Protein AF-A0A961B4M5-F1 (afdb_monomer)

Secondary structure (DSSP, 8-state):
--------------------------------EEEEEEEE-S-HHHHHH-HHHHHHSEEEEEEETT--S--B------SGGG-------TTTTTSSSB-

Sequence (99 aa):
MLRKTFLILALLSPAIPCRPAMADETRPSVSAYETATDIPYRTEAERRADPYIDERCRLDVYHPIKKTGFVTVVWFHGGGLTGGNRFVPRELMEKGLAV

Mean predicted aligned error: 13.19 Å

Radius of gyration: 29.22 Å; Cα contacts (8 Å, |Δi|>4): 95; chains: 1; bounding box: 52×27×99 Å

Foldseek 3Di:
DDDDDDDDDDDPDPPPPDDPPPDPPPPPPQFDKDKDWFAAPDDPVVCVVDVCSSVPRGDIKIAGPPDPDAAEDDDDFDDPPHDDDDDDDPVPPRPRHMD

Structure (mmCIF, N/CA/C/O backbone):
data_AF-A0A961B4M5-F1
#
_entry.id   AF-A0A961B4M5-F1
#
loop_
_atom_site.group_PDB
_atom_site.id
_atom_site.type_symbol
_atom_site.label_atom_id
_atom_site.label_alt_id
_atom_site.label_comp_id
_atom_site.label_asym_id
_atom_site.label_entity_id
_atom_site.label_seq_id
_atom_site.pdbx_PDB_ins_code
_atom_site.Cartn_x
_atom_site.Cartn_y
_atom_site.Cartn_z
_atom_site.occupancy
_atom_site.B_iso_or_equiv
_atom_site.auth_seq_id
_atom_site.auth_comp_id
_atom_site.auth_asym_id
_atom_site.auth_atom_id
_atom_site.pdbx_PDB_model_num
ATOM 1 N N . MET A 1 1 ? 36.385 1.715 80.272 1.00 41.81 1 MET A N 1
ATOM 2 C CA . MET A 1 1 ? 35.282 0.762 80.016 1.00 41.81 1 MET A CA 1
ATOM 3 C C . MET A 1 1 ? 34.273 1.422 79.088 1.00 41.81 1 MET A C 1
ATOM 5 O O . MET A 1 1 ? 33.905 2.566 79.305 1.00 41.81 1 MET A O 1
ATOM 9 N N . LEU A 1 2 ? 33.952 0.731 77.999 1.00 48.94 2 LEU A N 1
ATOM 10 C CA . LEU A 1 2 ? 33.342 1.225 76.765 1.00 48.94 2 LEU A CA 1
ATOM 11 C C . LEU A 1 2 ? 31.815 1.376 76.899 1.00 48.94 2 LEU A C 1
ATOM 13 O O . LEU A 1 2 ? 31.145 0.410 77.255 1.00 48.94 2 LEU A O 1
ATOM 17 N N . ARG A 1 3 ? 31.247 2.538 76.559 1.00 49.59 3 ARG A N 1
ATOM 18 C CA . ARG A 1 3 ? 29.802 2.679 76.308 1.00 49.59 3 ARG A CA 1
ATOM 19 C C . ARG A 1 3 ? 29.599 3.232 74.901 1.00 49.59 3 ARG A C 1
ATOM 21 O O . ARG A 1 3 ? 29.789 4.414 74.650 1.00 49.59 3 ARG A O 1
ATOM 28 N N . LYS A 1 4 ? 29.298 2.315 73.979 1.00 50.72 4 LYS A N 1
ATOM 29 C CA . LYS A 1 4 ? 28.916 2.588 72.591 1.00 50.72 4 LYS A CA 1
ATOM 30 C C . LYS A 1 4 ? 27.521 3.216 72.585 1.00 50.72 4 LYS A C 1
ATOM 32 O O . LYS A 1 4 ? 26.556 2.538 72.927 1.00 50.72 4 LYS A O 1
ATOM 37 N N . THR A 1 5 ? 27.416 4.476 72.187 1.00 54.78 5 THR A N 1
ATOM 38 C CA . THR A 1 5 ? 26.131 5.141 71.943 1.00 54.78 5 THR A CA 1
ATOM 39 C C . THR A 1 5 ? 25.797 4.982 70.462 1.00 54.78 5 THR A C 1
ATOM 41 O O . THR A 1 5 ? 26.468 5.554 69.607 1.00 54.78 5 THR A O 1
ATOM 44 N N . PHE A 1 6 ? 24.805 4.149 70.147 1.00 49.25 6 PHE A N 1
ATOM 45 C CA . PHE A 1 6 ? 24.268 4.004 68.795 1.00 49.25 6 PHE A CA 1
ATOM 46 C C . PHE A 1 6 ? 23.336 5.188 68.499 1.00 49.25 6 PHE A C 1
ATOM 48 O O . PHE A 1 6 ? 22.283 5.311 69.119 1.00 49.25 6 PHE A O 1
ATOM 55 N N . LEU A 1 7 ? 23.716 6.050 67.552 1.00 52.16 7 LEU A N 1
ATOM 56 C CA . LEU A 1 7 ? 22.792 6.986 66.909 1.00 52.16 7 LEU A CA 1
ATOM 57 C C . LEU A 1 7 ? 22.056 6.225 65.798 1.00 52.16 7 LEU A C 1
ATOM 59 O O . LEU A 1 7 ? 22.656 5.881 64.781 1.00 52.16 7 LEU A O 1
ATOM 63 N N . ILE A 1 8 ? 20.767 5.953 65.991 1.00 53.31 8 ILE A N 1
ATOM 64 C CA . ILE A 1 8 ? 19.883 5.469 64.926 1.00 53.31 8 ILE A CA 1
ATOM 65 C C . ILE A 1 8 ? 19.241 6.703 64.291 1.00 53.31 8 ILE A C 1
ATOM 67 O O . ILE A 1 8 ? 18.341 7.309 64.867 1.00 53.31 8 ILE A O 1
ATOM 71 N N . LEU A 1 9 ? 19.733 7.097 63.116 1.00 51.84 9 LEU A N 1
ATOM 72 C CA . LEU A 1 9 ? 19.112 8.123 62.282 1.00 51.84 9 LEU A CA 1
ATOM 73 C C . LEU A 1 9 ? 18.069 7.437 61.386 1.00 51.84 9 LEU A C 1
ATOM 75 O O . LEU A 1 9 ? 18.411 6.811 60.385 1.00 51.84 9 LEU A O 1
ATOM 79 N N . ALA A 1 10 ? 16.797 7.506 61.777 1.00 54.69 10 ALA A N 1
ATOM 80 C CA . ALA A 1 10 ? 15.690 6.996 60.975 1.00 54.69 10 ALA A CA 1
ATOM 81 C C . ALA A 1 10 ? 15.396 7.966 59.816 1.00 54.69 10 ALA A C 1
ATOM 83 O O . ALA A 1 10 ? 14.850 9.049 60.020 1.00 54.69 10 ALA A O 1
ATOM 84 N N . LEU A 1 11 ? 15.770 7.579 58.594 1.00 53.53 11 LEU A N 1
ATOM 85 C CA . LEU A 1 11 ? 15.366 8.254 57.359 1.00 53.53 11 LEU A CA 1
ATOM 86 C C . LEU A 1 11 ? 13.884 7.957 57.090 1.00 53.53 11 LEU A C 1
ATOM 88 O O . LEU A 1 11 ? 13.531 6.879 56.615 1.00 53.53 11 LEU A O 1
ATOM 92 N N . LEU A 1 12 ? 13.013 8.918 57.400 1.00 56.25 12 LEU A N 1
ATOM 93 C CA . LEU A 1 12 ? 11.599 8.885 57.027 1.00 56.25 12 LEU A CA 1
ATOM 94 C C . LEU A 1 12 ? 11.477 9.221 55.528 1.00 56.25 12 LEU A C 1
ATOM 96 O O . LEU A 1 12 ? 11.399 10.384 55.141 1.00 56.25 12 LEU A O 1
ATOM 100 N N . SER A 1 13 ? 11.520 8.202 54.669 1.00 60.72 13 SER A N 1
ATOM 101 C CA . SER A 1 13 ? 11.229 8.353 53.239 1.00 60.72 13 SER A CA 1
ATOM 102 C C . SER A 1 13 ? 9.708 8.310 53.034 1.00 60.72 13 SER A C 1
ATOM 104 O O . SER A 1 13 ? 9.091 7.314 53.424 1.00 60.72 13 SER A O 1
ATOM 106 N N . PRO A 1 14 ? 9.060 9.350 52.473 1.00 57.91 14 PRO A N 1
ATOM 107 C CA . PRO A 1 14 ? 7.644 9.272 52.152 1.00 57.91 14 PRO A CA 1
ATOM 108 C C . PRO A 1 14 ? 7.463 8.274 51.008 1.00 57.91 14 PRO A C 1
ATOM 110 O O . PRO A 1 14 ? 7.940 8.484 49.893 1.00 57.91 14 PRO A O 1
ATOM 113 N N . ALA A 1 15 ? 6.780 7.170 51.303 1.00 61.72 15 ALA A N 1
ATOM 114 C CA . ALA A 1 15 ? 6.346 6.208 50.307 1.00 61.72 15 ALA A CA 1
ATOM 115 C C . ALA A 1 15 ? 5.478 6.936 49.271 1.00 61.72 15 ALA A C 1
ATOM 117 O O . ALA A 1 15 ? 4.361 7.351 49.572 1.00 61.72 15 ALA A O 1
ATOM 118 N N . ILE A 1 16 ? 6.008 7.114 48.061 1.00 69.19 16 ILE A N 1
ATOM 119 C CA . ILE A 1 16 ? 5.240 7.567 46.903 1.00 69.19 16 ILE A CA 1
ATOM 120 C C . ILE A 1 16 ? 4.226 6.452 46.618 1.00 69.19 16 ILE A C 1
ATOM 122 O O . ILE A 1 16 ? 4.647 5.351 46.252 1.00 69.19 16 ILE A O 1
ATOM 126 N N . PRO A 1 17 ? 2.912 6.670 46.809 1.00 62.84 17 PRO A N 1
ATOM 127 C CA . PRO A 1 17 ? 1.939 5.644 46.488 1.00 62.84 17 PRO A CA 1
ATOM 128 C C . PRO A 1 17 ? 1.999 5.394 44.982 1.00 62.84 17 PRO A C 1
ATOM 130 O O . PRO A 1 17 ? 1.814 6.304 44.170 1.00 62.84 17 PRO A O 1
ATOM 133 N N . CYS A 1 18 ? 2.290 4.147 44.619 1.00 58.84 18 CYS A N 1
ATOM 134 C CA . CYS A 1 18 ? 2.174 3.658 43.257 1.00 58.84 18 CYS A CA 1
ATOM 135 C C . CYS A 1 18 ? 0.720 3.884 42.815 1.00 58.84 18 CYS A C 1
ATOM 137 O O . CYS A 1 18 ? -0.186 3.193 43.282 1.00 58.84 18 CYS A O 1
ATOM 139 N N . ARG A 1 19 ? 0.467 4.904 41.980 1.00 65.00 19 ARG A N 1
ATOM 140 C CA . ARG A 1 19 ? -0.839 5.050 41.330 1.00 65.00 19 ARG A CA 1
ATOM 141 C C . ARG A 1 19 ? -1.016 3.818 40.445 1.00 65.00 19 ARG A C 1
ATOM 143 O O . ARG A 1 19 ? -0.155 3.594 39.593 1.00 65.00 19 ARG A O 1
ATOM 150 N N . PRO A 1 20 ? -2.094 3.034 40.607 1.00 59.22 20 PRO A N 1
ATOM 151 C CA . PRO A 1 20 ? -2.405 2.015 39.625 1.00 59.22 20 PRO A CA 1
ATOM 152 C C . PRO A 1 20 ? -2.589 2.725 38.283 1.00 59.22 20 PRO A C 1
ATOM 154 O O . PRO A 1 20 ? -3.346 3.694 38.176 1.00 59.22 20 PRO A O 1
ATOM 157 N N . ALA A 1 21 ? -1.844 2.282 37.273 1.00 61.31 21 ALA A N 1
ATOM 158 C CA . ALA A 1 21 ? -2.117 2.655 35.900 1.00 61.31 21 ALA A CA 1
ATOM 159 C C . ALA A 1 21 ? -3.507 2.103 35.570 1.00 61.31 21 ALA A C 1
ATOM 161 O O . ALA A 1 21 ? -3.682 0.892 35.445 1.00 61.31 21 ALA A O 1
ATOM 162 N N . MET A 1 22 ? -4.513 2.977 35.499 1.00 58.53 22 MET A N 1
ATOM 163 C CA . MET A 1 22 ? -5.771 2.613 34.860 1.00 58.53 22 MET A CA 1
ATOM 164 C C . MET A 1 22 ? -5.441 2.351 33.394 1.00 58.53 22 MET A C 1
ATOM 166 O O . MET A 1 22 ? -5.121 3.277 32.652 1.00 58.53 22 MET A O 1
ATOM 170 N N . ALA A 1 23 ? -5.455 1.075 33.012 1.00 54.44 23 ALA A N 1
ATOM 171 C CA . ALA A 1 23 ? -5.541 0.692 31.619 1.00 54.44 23 ALA A CA 1
ATOM 172 C C . ALA A 1 23 ? -6.835 1.307 31.080 1.00 54.44 23 ALA A C 1
ATOM 174 O O . ALA A 1 23 ? -7.921 1.021 31.585 1.00 54.44 23 ALA A O 1
ATOM 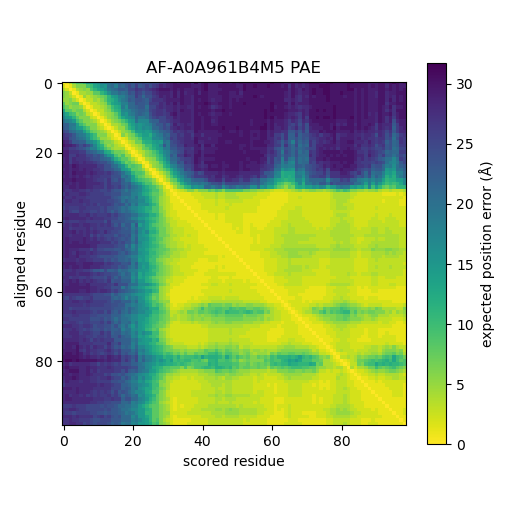175 N N . ASP A 1 24 ? -6.701 2.215 30.119 1.00 50.81 24 ASP A N 1
ATOM 176 C CA . ASP A 1 24 ? -7.830 2.746 29.375 1.00 50.81 24 ASP A CA 1
ATOM 177 C C . ASP A 1 24 ? -8.421 1.590 28.558 1.00 50.81 24 ASP A C 1
ATOM 179 O O . ASP A 1 24 ? -7.928 1.244 27.483 1.00 50.81 24 ASP A O 1
ATOM 183 N N . GLU A 1 25 ? -9.444 0.928 29.102 1.00 50.78 25 GLU A N 1
ATOM 184 C CA . GLU A 1 25 ? -10.320 0.051 28.331 1.00 50.78 25 GLU A CA 1
ATOM 185 C C . GLU A 1 25 ? -11.203 0.921 27.430 1.00 50.78 25 GLU A C 1
ATOM 187 O O . GLU A 1 25 ? -12.425 1.005 27.584 1.00 50.78 25 GLU A O 1
ATOM 192 N N . THR A 1 26 ? -10.591 1.579 26.444 1.00 54.78 26 THR A N 1
ATOM 193 C CA . THR A 1 26 ? -11.349 2.101 25.318 1.00 54.78 26 THR A CA 1
ATOM 194 C C . THR A 1 26 ? -11.896 0.885 24.575 1.00 54.78 26 THR A C 1
ATOM 196 O O . THR A 1 26 ? -11.204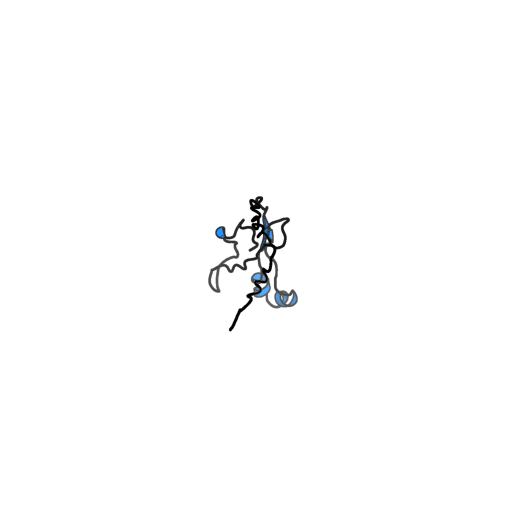 0.264 23.766 1.00 54.78 26 THR A O 1
ATOM 199 N N . ARG A 1 27 ? -13.149 0.504 24.864 1.00 55.94 27 ARG A N 1
ATOM 200 C CA . ARG A 1 27 ? -13.919 -0.392 23.990 1.00 55.94 27 ARG A CA 1
ATOM 201 C C . ARG A 1 27 ? -13.730 0.123 22.565 1.00 55.94 27 ARG A C 1
ATOM 203 O O . ARG A 1 27 ? -14.006 1.306 22.352 1.00 55.94 27 ARG A O 1
ATOM 210 N N . PRO A 1 28 ? -13.254 -0.694 21.609 1.00 57.12 28 PRO A N 1
ATOM 211 C CA . PRO A 1 28 ? -13.054 -0.207 20.261 1.00 57.12 28 PRO A CA 1
ATOM 212 C C . PRO A 1 28 ? -14.423 0.239 19.758 1.00 57.12 28 PRO A C 1
ATOM 214 O O . PRO A 1 28 ? -15.322 -0.577 19.552 1.00 57.12 28 PRO A O 1
ATOM 217 N N . SER A 1 29 ? -14.606 1.553 19.619 1.00 59.81 29 SER A N 1
ATOM 218 C CA . SER A 1 29 ? -15.661 2.066 18.766 1.00 59.81 29 SER A CA 1
ATOM 219 C C . SER A 1 29 ? -15.402 1.431 17.409 1.00 59.81 29 SER A C 1
ATOM 221 O O . SER A 1 29 ? -14.262 1.449 16.931 1.00 59.81 29 SER A O 1
ATOM 223 N N . VAL A 1 30 ? -16.416 0.763 16.853 1.00 62.47 30 VAL A N 1
ATOM 224 C CA . VAL A 1 30 ? -16.316 0.130 15.536 1.00 62.47 30 VAL A CA 1
ATOM 225 C C . VAL A 1 30 ? -15.802 1.204 14.589 1.00 62.47 30 VAL A C 1
ATOM 227 O O . VAL A 1 30 ? -16.497 2.175 14.288 1.00 62.47 30 VAL A O 1
ATOM 230 N N . SER A 1 31 ? -14.526 1.097 14.233 1.00 69.75 31 SER A N 1
ATOM 231 C CA . SER A 1 31 ? -13.886 2.066 13.363 1.00 69.75 31 SER A CA 1
ATOM 232 C C . SER A 1 31 ? -14.459 1.773 11.993 1.00 69.75 31 SER A C 1
ATOM 234 O O . SER A 1 31 ? -14.426 0.624 11.564 1.00 69.75 31 SER A O 1
ATOM 236 N N . ALA A 1 32 ? -15.011 2.771 11.314 1.00 92.00 32 ALA A N 1
ATOM 237 C CA . ALA A 1 32 ? -15.254 2.607 9.890 1.00 92.00 32 ALA A CA 1
ATOM 23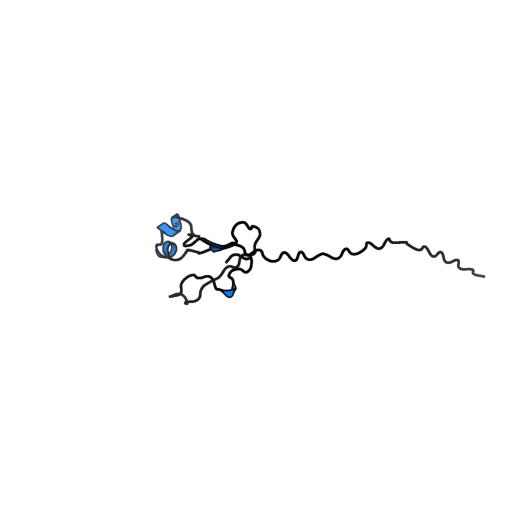8 C C . ALA A 1 32 ? -13.889 2.430 9.202 1.00 92.00 32 ALA A C 1
ATOM 240 O O . ALA A 1 32 ? -12.918 3.073 9.607 1.00 92.00 32 ALA A O 1
ATOM 241 N N . TYR A 1 33 ? -13.808 1.551 8.208 1.00 96.31 33 TYR A N 1
ATOM 242 C CA . TYR A 1 33 ? -12.600 1.320 7.416 1.00 96.31 33 TYR A CA 1
ATOM 243 C C . TYR A 1 33 ? -12.864 1.669 5.962 1.00 96.31 33 TYR A C 1
ATOM 245 O O . TYR A 1 33 ? -13.992 1.556 5.483 1.00 96.31 33 TYR A O 1
ATOM 253 N N . GLU A 1 34 ? -11.805 2.050 5.264 1.00 96.75 34 GLU A N 1
ATOM 254 C CA . GLU A 1 34 ? -11.812 2.205 3.817 1.00 96.75 34 GLU A CA 1
ATOM 255 C C . GLU A 1 34 ? -10.624 1.483 3.191 1.00 96.75 34 GLU A C 1
ATOM 257 O O . GLU 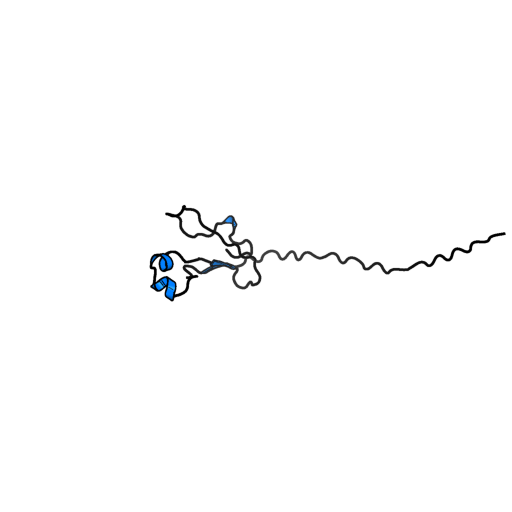A 1 34 ? -9.640 1.164 3.866 1.00 96.75 34 GLU A O 1
ATOM 262 N N . THR A 1 35 ? -10.740 1.205 1.892 1.00 97.50 35 THR A N 1
ATOM 263 C CA . THR A 1 35 ? -9.645 0.669 1.087 1.00 97.50 35 THR A CA 1
ATOM 264 C C . THR A 1 35 ? -9.342 1.625 -0.051 1.00 97.50 35 THR A C 1
ATOM 266 O O . THR A 1 35 ? -10.161 1.791 -0.956 1.00 97.50 35 THR A O 1
ATOM 269 N N . ALA A 1 36 ? -8.152 2.218 -0.035 1.00 97.38 36 ALA A N 1
ATOM 270 C CA . ALA A 1 36 ? -7.598 2.875 -1.210 1.00 97.38 36 ALA A CA 1
ATOM 271 C C . ALA A 1 36 ? -6.951 1.803 -2.093 1.00 97.38 36 ALA A C 1
ATOM 273 O O . ALA A 1 36 ? -6.127 1.033 -1.608 1.00 97.38 36 ALA A O 1
ATOM 274 N N . THR A 1 37 ? -7.341 1.720 -3.361 1.00 97.31 37 THR A N 1
ATOM 275 C CA . THR A 1 37 ? -6.903 0.648 -4.269 1.00 97.31 37 THR A CA 1
ATOM 276 C C . THR A 1 37 ? -6.022 1.182 -5.390 1.00 97.31 37 THR A C 1
ATOM 278 O O . THR A 1 37 ? -6.085 2.361 -5.733 1.00 97.31 37 THR A O 1
ATOM 281 N N . ASP A 1 38 ? -5.202 0.297 -5.948 1.00 96.50 38 ASP A N 1
ATOM 282 C CA . ASP A 1 38 ? -4.372 0.521 -7.133 1.00 96.50 38 ASP A CA 1
ATOM 283 C C . ASP A 1 38 ? -3.412 1.723 -7.039 1.00 96.50 38 ASP A C 1
ATOM 285 O O . ASP A 1 38 ? -3.208 2.487 -7.983 1.00 96.50 38 ASP A O 1
ATOM 289 N N . ILE A 1 39 ? -2.771 1.889 -5.880 1.00 97.69 39 ILE A N 1
ATOM 290 C CA . ILE A 1 39 ? -1.859 3.007 -5.633 1.00 97.69 39 ILE A CA 1
ATOM 291 C C . ILE A 1 39 ? -0.464 2.683 -6.200 1.00 97.69 39 ILE A C 1
ATOM 293 O O . ILE A 1 39 ? 0.164 1.715 -5.754 1.00 97.69 39 ILE A O 1
ATOM 297 N N . PRO A 1 40 ? 0.081 3.476 -7.146 1.00 97.50 40 PRO A N 1
ATOM 298 C CA . PRO A 1 40 ? 1.463 3.332 -7.601 1.00 97.50 40 PRO A CA 1
ATOM 299 C C . PRO A 1 40 ? 2.455 3.718 -6.500 1.00 97.50 40 PRO A C 1
ATOM 301 O O . PRO A 1 40 ? 2.388 4.822 -5.965 1.00 97.50 40 PRO A O 1
ATOM 304 N N . TYR A 1 41 ? 3.439 2.855 -6.224 1.00 96.88 41 TYR A N 1
ATOM 305 C CA . TYR A 1 41 ? 4.529 3.154 -5.275 1.00 96.88 41 TYR A CA 1
ATOM 306 C C . TYR A 1 41 ? 5.904 3.350 -5.939 1.00 96.88 41 TYR A C 1
ATOM 308 O O . TYR A 1 41 ? 6.911 3.545 -5.260 1.00 96.88 41 TYR A O 1
ATOM 316 N N . ARG A 1 42 ? 5.967 3.301 -7.275 1.00 98.00 42 ARG A N 1
ATOM 317 C CA . ARG A 1 42 ? 7.172 3.595 -8.071 1.00 98.00 42 ARG A CA 1
ATOM 318 C C . ARG A 1 42 ? 7.010 4.915 -8.811 1.00 98.00 42 ARG A C 1
ATOM 320 O O . ARG A 1 42 ? 5.884 5.364 -9.048 1.00 98.00 42 ARG A O 1
ATOM 327 N N . THR A 1 43 ? 8.127 5.543 -9.167 1.00 98.25 43 THR A N 1
ATOM 328 C CA . THR A 1 43 ? 8.112 6.866 -9.806 1.00 98.25 43 THR A CA 1
ATOM 329 C C . THR A 1 43 ? 7.457 6.807 -11.182 1.00 98.25 43 THR A C 1
ATOM 331 O O . THR A 1 43 ? 7.429 5.765 -11.832 1.00 98.25 43 THR A O 1
ATOM 334 N N . GLU A 1 44 ? 6.933 7.935 -11.657 1.00 97.88 44 GLU A N 1
ATOM 335 C CA . GLU A 1 44 ? 6.314 7.985 -12.985 1.00 97.88 4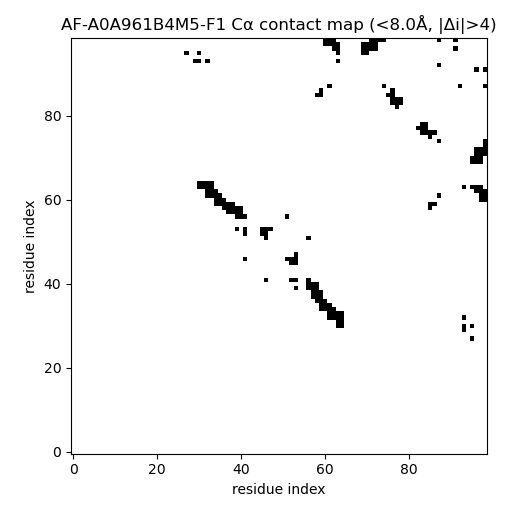4 GLU A CA 1
ATOM 336 C C . GLU A 1 44 ? 7.301 7.642 -14.107 1.00 97.88 44 GLU A C 1
ATOM 338 O O . GLU A 1 44 ? 6.932 6.936 -15.042 1.00 97.88 44 GLU A O 1
ATOM 343 N N . ALA A 1 45 ? 8.557 8.082 -13.990 1.00 98.38 45 ALA A N 1
ATOM 344 C CA . ALA A 1 45 ? 9.599 7.771 -14.964 1.00 98.38 45 ALA A CA 1
ATOM 345 C C . ALA A 1 45 ? 9.829 6.255 -15.092 1.00 98.38 45 ALA A C 1
ATOM 347 O O . ALA A 1 45 ? 9.873 5.738 -16.204 1.00 98.38 45 ALA A O 1
ATOM 348 N N . GLU A 1 46 ? 9.909 5.535 -13.968 1.00 98.25 46 GLU A N 1
ATOM 349 C CA . GLU A 1 46 ? 10.097 4.077 -13.962 1.00 98.25 46 GLU A CA 1
ATOM 350 C C . GLU A 1 46 ? 8.889 3.344 -14.549 1.00 98.25 46 GLU A C 1
ATOM 352 O O . GLU A 1 46 ? 9.050 2.422 -15.341 1.00 98.25 46 GLU A O 1
ATOM 357 N N . ARG A 1 47 ? 7.676 3.788 -14.210 1.00 97.75 47 ARG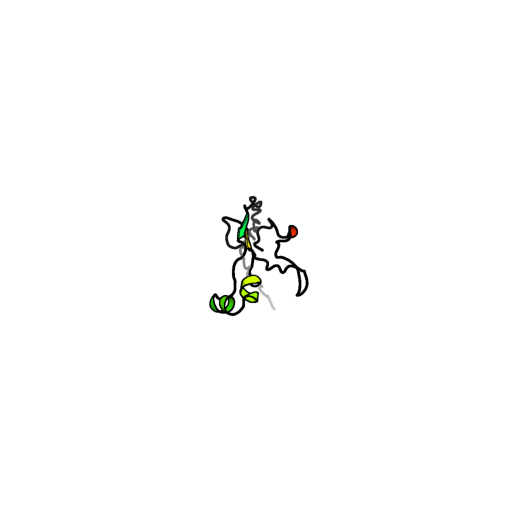 A N 1
ATOM 358 C CA . ARG A 1 47 ? 6.439 3.202 -14.740 1.00 97.75 47 ARG A CA 1
ATOM 359 C C . ARG A 1 47 ? 6.288 3.407 -16.246 1.00 97.75 47 ARG A C 1
ATOM 361 O O . ARG A 1 47 ? 5.874 2.502 -16.955 1.00 97.75 47 ARG A O 1
ATOM 368 N N . ARG A 1 48 ? 6.660 4.583 -16.758 1.00 97.62 48 ARG A N 1
ATOM 369 C CA . ARG A 1 48 ? 6.651 4.857 -18.206 1.00 97.62 48 ARG A CA 1
ATOM 370 C C . ARG A 1 48 ? 7.706 4.047 -18.962 1.00 97.62 48 ARG A C 1
ATOM 372 O O . ARG A 1 48 ? 7.526 3.803 -20.151 1.00 97.62 48 ARG A O 1
ATOM 379 N N . ALA A 1 49 ? 8.801 3.679 -18.299 1.00 98.25 49 ALA A N 1
ATOM 380 C CA . ALA A 1 49 ? 9.889 2.916 -18.900 1.00 98.25 49 ALA A CA 1
ATOM 381 C C . ALA A 1 49 ? 9.602 1.407 -18.978 1.00 98.25 49 ALA A C 1
ATOM 383 O O . ALA A 1 49 ? 10.121 0.752 -19.879 1.00 98.25 49 ALA A O 1
ATOM 384 N N . ASP A 1 50 ? 8.789 0.861 -18.067 1.00 97.62 50 ASP A N 1
ATOM 385 C CA . ASP A 1 50 ? 8.485 -0.571 -17.999 1.00 97.62 50 ASP A CA 1
ATOM 386 C C . ASP A 1 50 ? 6.991 -0.822 -17.687 1.00 97.62 50 ASP A C 1
ATOM 388 O O . ASP A 1 50 ? 6.550 -0.603 -16.551 1.00 97.62 50 ASP A O 1
ATOM 392 N N . PRO A 1 51 ? 6.208 -1.333 -18.661 1.00 95.88 51 PRO A N 1
ATOM 393 C CA . PRO A 1 51 ? 4.796 -1.658 -18.463 1.00 95.88 51 PRO A CA 1
ATOM 394 C C . PRO A 1 51 ? 4.545 -2.658 -17.332 1.00 95.88 51 PRO A C 1
ATOM 396 O O . PRO A 1 51 ? 3.519 -2.573 -16.663 1.00 95.88 51 PRO A O 1
ATOM 399 N N . TYR A 1 52 ? 5.476 -3.583 -17.082 1.00 93.88 52 TYR A N 1
ATOM 400 C CA . TYR A 1 52 ? 5.332 -4.563 -16.010 1.00 93.88 52 TYR A CA 1
ATOM 401 C C . TYR A 1 52 ? 5.429 -3.899 -14.631 1.00 93.88 52 TYR A C 1
ATOM 403 O O . TYR A 1 52 ? 4.676 -4.239 -13.717 1.00 93.88 52 TYR A O 1
ATOM 411 N N . ILE A 1 53 ? 6.311 -2.905 -14.480 1.00 95.69 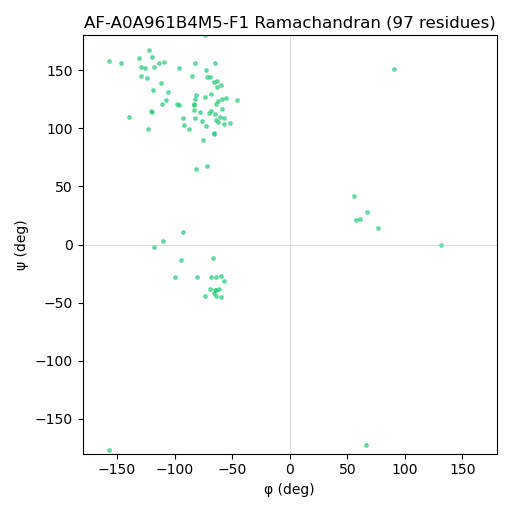53 ILE A N 1
ATOM 412 C CA . ILE A 1 53 ? 6.374 -2.076 -13.268 1.00 95.69 53 ILE A CA 1
ATOM 413 C C . ILE A 1 53 ? 5.075 -1.289 -13.106 1.00 95.69 53 ILE A C 1
ATOM 415 O O . ILE A 1 53 ? 4.541 -1.219 -11.997 1.00 95.69 53 ILE A O 1
ATOM 419 N N . ASP A 1 54 ? 4.558 -0.699 -14.184 1.00 96.19 54 ASP A N 1
ATOM 420 C CA . ASP A 1 54 ? 3.314 0.063 -14.107 1.00 96.19 54 ASP A CA 1
ATOM 421 C C . ASP A 1 54 ? 2.119 -0.818 -13.721 1.00 96.19 54 ASP A C 1
ATOM 423 O O . ASP A 1 54 ? 1.322 -0.422 -12.878 1.00 96.19 54 ASP A O 1
ATOM 427 N N . GLU A 1 55 ? 2.041 -2.040 -14.241 1.00 93.31 55 GLU A N 1
ATOM 428 C CA . GLU A 1 55 ? 0.964 -2.979 -13.931 1.00 93.31 55 GLU A CA 1
ATOM 429 C C . GLU A 1 55 ? 1.076 -3.576 -12.516 1.00 93.31 55 GLU A C 1
ATOM 431 O O . GLU A 1 55 ? 0.084 -3.693 -11.791 1.00 93.31 55 GLU A O 1
ATOM 436 N N . ARG A 1 56 ? 2.278 -3.996 -12.098 1.00 92.31 56 ARG A N 1
ATOM 437 C CA . ARG A 1 56 ? 2.452 -4.840 -10.902 1.00 92.31 56 ARG A CA 1
ATOM 438 C C . ARG A 1 56 ? 2.878 -4.081 -9.654 1.00 92.31 56 ARG A C 1
ATOM 440 O O . ARG A 1 56 ? 2.528 -4.516 -8.556 1.00 92.31 56 ARG A O 1
ATOM 447 N N . CYS A 1 57 ? 3.587 -2.955 -9.771 1.00 94.81 57 CYS A N 1
ATOM 448 C CA . CYS A 1 57 ? 4.010 -2.151 -8.617 1.00 94.81 57 CYS A CA 1
ATOM 449 C C . CYS A 1 57 ? 2.885 -1.230 -8.127 1.00 94.81 57 CYS A C 1
ATOM 451 O O . CYS A 1 57 ? 2.964 0.004 -8.187 1.00 94.81 57 CYS A O 1
ATOM 453 N N . ARG A 1 58 ? 1.826 -1.877 -7.645 1.00 95.19 58 ARG A N 1
ATOM 454 C CA . ARG A 1 58 ? 0.599 -1.289 -7.122 1.00 95.19 58 ARG A CA 1
ATOM 455 C C . ARG A 1 58 ? 0.289 -1.888 -5.758 1.00 95.19 58 ARG A C 1
ATOM 457 O O . ARG A 1 58 ? 0.550 -3.072 -5.540 1.00 95.19 58 ARG A O 1
ATOM 464 N N . LEU A 1 59 ? -0.262 -1.086 -4.858 1.00 96.31 59 LEU A N 1
ATOM 465 C CA . LEU A 1 59 ? -0.693 -1.521 -3.532 1.00 96.31 59 LEU A CA 1
ATOM 466 C C . LEU A 1 59 ? -2.130 -1.084 -3.260 1.00 96.31 59 LEU A C 1
ATOM 468 O O . LEU A 1 59 ? -2.590 -0.076 -3.793 1.00 96.31 59 LEU A O 1
ATOM 472 N N . ASP A 1 60 ? -2.804 -1.848 -2.412 1.00 97.56 60 ASP A N 1
ATOM 473 C CA . ASP A 1 60 ? -4.089 -1.481 -1.833 1.00 97.56 60 ASP A CA 1
ATOM 474 C C . ASP A 1 60 ? -3.850 -1.249 -0.335 1.00 97.56 60 ASP A C 1
ATOM 476 O O . ASP A 1 60 ? -3.078 -1.992 0.269 1.00 97.56 60 ASP A O 1
ATOM 480 N N . VAL A 1 61 ? -4.464 -0.220 0.251 1.00 97.69 61 VAL A N 1
ATOM 481 C CA . VAL A 1 61 ? -4.315 0.135 1.671 1.00 97.69 61 VAL A CA 1
ATOM 482 C C . VAL A 1 61 ? -5.673 0.063 2.339 1.00 97.69 61 VAL A C 1
ATOM 484 O O . VAL A 1 61 ? -6.544 0.879 2.041 1.00 97.69 61 VAL A O 1
ATOM 487 N N . TYR A 1 62 ? -5.847 -0.875 3.263 1.00 98.00 62 TYR A N 1
ATOM 488 C CA . TYR A 1 62 ? -7.021 -0.958 4.126 1.00 98.00 62 TYR A CA 1
ATOM 489 C C . TYR A 1 62 ? -6.715 -0.289 5.460 1.00 98.00 62 TYR A C 1
ATOM 491 O O . TYR A 1 62 ? -5.803 -0.714 6.163 1.00 98.00 62 TYR A O 1
ATOM 499 N N . HIS A 1 63 ? -7.457 0.750 5.842 1.00 96.94 63 HIS A N 1
ATOM 500 C CA . HIS A 1 63 ? -7.128 1.509 7.049 1.00 96.94 63 HIS A CA 1
ATOM 501 C C . HIS A 1 63 ? -8.348 2.060 7.797 1.00 96.94 63 HIS A C 1
ATOM 503 O O . HIS A 1 63 ? -9.409 2.268 7.202 1.00 96.94 63 HIS A O 1
ATOM 509 N N . PRO A 1 64 ? -8.215 2.321 9.114 1.00 95.88 64 PRO A N 1
ATOM 510 C CA . PRO A 1 64 ? -9.267 2.968 9.884 1.00 95.88 64 PRO A CA 1
ATOM 511 C C . PRO A 1 64 ? -9.494 4.414 9.419 1.00 95.88 64 PRO A C 1
ATOM 513 O O . PRO A 1 64 ? -8.548 5.172 9.191 1.00 95.88 64 PRO A O 1
ATOM 516 N N . ILE A 1 65 ? -10.757 4.823 9.360 1.00 95.38 65 ILE A N 1
ATOM 517 C CA . ILE A 1 65 ? -11.188 6.191 9.070 1.00 95.38 65 ILE A CA 1
ATOM 518 C C . ILE A 1 65 ? -11.190 7.009 10.371 1.00 95.38 65 ILE A C 1
ATOM 520 O O . ILE A 1 65 ? -11.533 6.499 11.440 1.00 95.38 65 ILE A O 1
ATOM 524 N N . LYS A 1 66 ? -10.841 8.305 10.288 1.00 88.38 66 LYS A N 1
ATOM 525 C CA . LYS A 1 66 ? -10.851 9.271 11.417 1.00 88.38 66 LYS A CA 1
ATOM 526 C C . LYS A 1 66 ? -9.986 8.867 12.624 1.00 88.38 66 LYS A C 1
ATOM 528 O O . LYS A 1 66 ? -10.184 9.379 13.724 1.00 88.38 66 LYS A O 1
ATOM 533 N N . LYS A 1 67 ? -9.008 7.985 12.428 1.00 88.31 67 LYS A N 1
ATOM 534 C CA . LYS A 1 67 ? -8.016 7.600 13.436 1.00 88.31 67 LYS A CA 1
ATOM 535 C C . LYS A 1 67 ? -6.623 7.852 12.875 1.00 88.31 67 LYS A C 1
ATOM 537 O O . LYS A 1 67 ? -6.386 7.636 11.695 1.00 88.31 67 LYS A O 1
ATOM 542 N N . THR A 1 68 ? -5.702 8.289 13.720 1.00 89.75 68 THR A N 1
ATOM 543 C CA . THR A 1 68 ? -4.273 8.416 13.402 1.00 89.75 68 THR A CA 1
ATOM 544 C C . THR A 1 68 ? -3.460 7.572 14.386 1.00 89.75 68 THR A C 1
ATOM 546 O O . THR A 1 68 ? -4.001 7.084 15.381 1.00 89.75 68 THR A O 1
ATOM 549 N N . GLY A 1 69 ? -2.173 7.349 14.103 1.00 91.75 69 GLY A N 1
ATOM 550 C CA . GLY A 1 69 ? -1.277 6.625 15.017 1.00 91.75 69 GLY A CA 1
ATOM 551 C C . GLY A 1 69 ? -1.606 5.137 15.197 1.00 91.75 69 GLY A C 1
ATOM 552 O O . GLY A 1 69 ? -1.342 4.574 16.256 1.00 91.75 69 GLY A O 1
ATOM 553 N N . PHE A 1 70 ? -2.216 4.500 14.197 1.00 93.00 70 PHE A N 1
ATOM 554 C CA . PHE A 1 70 ? -2.454 3.057 14.194 1.00 93.00 70 PHE A CA 1
ATOM 555 C C . PHE A 1 70 ? -1.211 2.283 13.733 1.00 93.00 70 PHE A C 1
ATOM 557 O O . PHE A 1 70 ? -0.359 2.808 13.018 1.00 93.00 70 PHE A O 1
ATOM 564 N N . VAL A 1 71 ? -1.122 1.017 14.143 1.00 96.12 71 VAL A N 1
ATOM 565 C CA . VAL A 1 71 ? -0.112 0.080 13.631 1.00 96.12 71 VAL A CA 1
ATOM 566 C C . VAL A 1 71 ? -0.432 -0.247 12.174 1.00 96.12 71 VAL A C 1
ATOM 568 O O . VAL A 1 71 ? -1.604 -0.369 11.822 1.00 96.12 71 VAL A O 1
ATOM 571 N N . THR A 1 72 ? 0.600 -0.426 11.353 1.00 97.38 72 THR A N 1
ATOM 572 C CA . THR A 1 72 ? 0.463 -0.836 9.951 1.00 97.38 72 THR A CA 1
ATOM 573 C C . THR A 1 72 ? 1.175 -2.163 9.726 1.00 97.38 72 THR A C 1
ATOM 575 O O . THR A 1 72 ? 2.320 -2.332 10.148 1.00 97.38 72 THR A O 1
ATOM 578 N N . VAL A 1 73 ? 0.506 -3.098 9.059 1.00 97.62 73 VAL A N 1
ATOM 579 C CA . VAL A 1 73 ? 1.039 -4.415 8.700 1.00 97.62 73 VAL A CA 1
ATOM 580 C C . VAL A 1 73 ? 1.226 -4.475 7.192 1.00 97.62 73 VAL A C 1
ATOM 582 O O . VAL A 1 73 ? 0.259 -4.369 6.462 1.00 97.62 73 VAL A O 1
ATOM 585 N N . VAL A 1 74 ? 2.446 -4.716 6.711 1.00 97.00 74 VAL A N 1
ATOM 586 C CA . VAL A 1 74 ? 2.666 -4.951 5.275 1.00 97.00 74 VAL A CA 1
ATOM 587 C C . VAL A 1 74 ? 2.367 -6.413 4.955 1.00 97.00 74 VAL A C 1
ATOM 589 O O . VAL A 1 74 ? 3.058 -7.311 5.439 1.00 97.00 74 VAL A O 1
ATOM 592 N N . TRP A 1 75 ? 1.344 -6.653 4.136 1.00 95.81 75 TRP A N 1
ATOM 593 C CA . TRP A 1 75 ? 0.926 -7.992 3.723 1.00 95.81 75 TRP A CA 1
ATOM 594 C C . TRP A 1 75 ? 1.327 -8.302 2.278 1.00 95.81 75 TRP A C 1
ATOM 596 O O . TRP A 1 75 ? 1.034 -7.545 1.355 1.00 95.81 75 TRP A O 1
ATOM 606 N N . PHE A 1 76 ? 1.945 -9.466 2.073 1.00 92.25 76 PHE A N 1
ATOM 607 C CA . PHE A 1 76 ? 2.250 -9.998 0.747 1.00 92.25 76 PHE A CA 1
ATOM 608 C C . PHE A 1 76 ? 1.329 -11.177 0.447 1.00 92.25 76 PHE A C 1
ATOM 610 O O . PHE A 1 76 ? 1.285 -12.153 1.196 1.00 92.25 76 PHE A O 1
ATOM 617 N N . HIS A 1 77 ? 0.599 -11.098 -0.665 1.00 90.19 77 HIS A N 1
ATOM 618 C CA . HIS A 1 77 ? -0.249 -12.199 -1.107 1.00 90.19 77 HIS A CA 1
ATOM 619 C C . HIS A 1 77 ? 0.593 -13.362 -1.658 1.00 90.19 77 HIS A C 1
ATOM 621 O O . HIS A 1 77 ? 1.668 -13.170 -2.226 1.00 90.19 77 HIS A O 1
ATOM 627 N N . GLY A 1 78 ? 0.084 -14.588 -1.518 1.00 89.38 78 GLY A N 1
ATOM 628 C CA . GLY A 1 78 ? 0.672 -15.770 -2.153 1.00 89.38 78 GLY A CA 1
ATOM 629 C C . GLY A 1 78 ? 0.411 -15.819 -3.664 1.00 89.38 78 GLY A C 1
ATOM 630 O O . GLY A 1 78 ? -0.267 -14.953 -4.213 1.00 89.38 78 GLY A O 1
ATOM 631 N N . GLY A 1 79 ? 0.914 -16.864 -4.328 1.00 86.94 79 GLY A N 1
ATOM 632 C CA . GLY A 1 79 ? 0.722 -17.091 -5.771 1.00 86.94 79 GLY A CA 1
ATOM 633 C C . GLY A 1 79 ? 1.998 -17.410 -6.557 1.00 86.94 79 GLY A C 1
ATOM 634 O O . GLY A 1 79 ? 1.929 -17.654 -7.760 1.00 86.94 79 GLY A O 1
ATOM 635 N N . GLY A 1 80 ? 3.153 -17.453 -5.883 1.00 83.44 80 GLY A N 1
ATOM 636 C CA . GLY A 1 80 ? 4.450 -17.629 -6.540 1.00 83.44 80 GLY A CA 1
ATOM 637 C C . GLY A 1 80 ? 4.801 -16.424 -7.417 1.00 83.44 80 GLY A C 1
ATOM 638 O O . GLY A 1 80 ? 4.104 -15.416 -7.417 1.00 83.44 80 GLY A O 1
ATOM 639 N N . LEU A 1 81 ? 5.881 -16.511 -8.192 1.00 78.81 81 LEU A N 1
ATOM 640 C CA . LEU A 1 81 ? 6.284 -15.418 -9.093 1.00 78.81 81 LEU A CA 1
ATOM 641 C C . LEU A 1 81 ? 5.293 -15.182 -10.249 1.00 78.81 81 LEU A C 1
ATOM 643 O O . LEU A 1 81 ? 5.418 -14.198 -10.969 1.00 78.81 81 LEU A O 1
ATOM 647 N N . THR A 1 82 ? 4.342 -16.095 -10.450 1.00 80.06 82 THR A N 1
ATOM 648 C CA . THR A 1 82 ? 3.523 -16.188 -11.666 1.00 80.06 82 THR A CA 1
ATOM 649 C C . THR A 1 82 ? 2.031 -15.985 -11.426 1.00 80.06 82 THR A C 1
ATOM 651 O O . THR A 1 82 ? 1.259 -16.041 -12.378 1.00 80.06 82 THR A O 1
ATOM 654 N N . GLY A 1 83 ? 1.589 -15.797 -10.182 1.00 82.75 83 GLY A N 1
ATOM 655 C CA . GLY A 1 83 ? 0.167 -15.721 -9.868 1.00 82.75 83 GLY A CA 1
ATOM 656 C C . GLY A 1 83 ? -0.145 -14.979 -8.577 1.00 82.75 83 GLY A C 1
ATOM 657 O O . GLY A 1 83 ? 0.733 -14.451 -7.897 1.00 82.75 83 GLY A O 1
ATOM 658 N N . GLY A 1 84 ? -1.434 -14.967 -8.240 1.00 88.06 84 GLY A N 1
ATOM 659 C CA . GLY A 1 84 ? -1.955 -14.297 -7.054 1.00 88.06 84 GLY A CA 1
ATOM 660 C C . GLY A 1 84 ? -2.367 -12.849 -7.299 1.00 88.06 84 GLY A C 1
ATOM 661 O O . GLY A 1 84 ? -1.819 -12.148 -8.150 1.00 88.06 84 GLY A O 1
ATOM 662 N N . ASN A 1 85 ? -3.343 -12.414 -6.511 1.00 88.94 85 ASN A N 1
ATOM 663 C CA . ASN A 1 85 ? -3.867 -11.056 -6.519 1.00 88.94 85 ASN A CA 1
ATOM 664 C C . ASN A 1 85 ? -3.802 -10.483 -5.108 1.00 88.94 85 ASN A C 1
ATOM 666 O O . ASN A 1 85 ? -3.887 -11.226 -4.128 1.00 88.94 85 ASN A O 1
ATOM 670 N N . ARG A 1 86 ? -3.671 -9.160 -5.015 1.00 91.69 86 ARG A N 1
ATOM 671 C CA . ARG A 1 86 ? -3.704 -8.443 -3.741 1.00 91.69 86 ARG A CA 1
ATOM 672 C C . ARG A 1 86 ? -5.069 -8.620 -3.084 1.00 91.69 86 ARG A C 1
ATOM 674 O O . ARG A 1 86 ? -6.103 -8.536 -3.741 1.00 91.69 86 ARG A O 1
ATOM 681 N N . PHE A 1 87 ? -5.053 -8.896 -1.788 1.00 94.69 87 PHE A N 1
ATOM 682 C CA . PHE A 1 87 ? -6.233 -8.914 -0.935 1.00 94.69 87 PHE A CA 1
ATOM 683 C C . PHE A 1 87 ? -5.800 -8.705 0.514 1.00 94.69 87 PHE A C 1
ATOM 685 O O . PHE A 1 87 ? -4.660 -9.007 0.875 1.00 94.69 87 PHE A O 1
ATOM 692 N N . VAL A 1 88 ? -6.730 -8.245 1.346 1.00 96.19 88 VAL A N 1
ATOM 693 C CA . VAL A 1 88 ? -6.529 -8.130 2.791 1.00 96.19 88 VAL A CA 1
ATOM 694 C C . VAL A 1 88 ? -7.146 -9.355 3.474 1.00 96.19 88 VAL A C 1
ATOM 696 O O . VAL A 1 88 ? -8.342 -9.604 3.297 1.00 96.19 88 VAL A O 1
ATOM 699 N N . PRO A 1 89 ? -6.367 -10.157 4.224 1.00 95.69 89 PRO A N 1
ATOM 700 C CA . PRO A 1 89 ? -6.895 -11.282 4.990 1.00 95.69 89 PRO A CA 1
ATOM 701 C C . PRO A 1 89 ? -7.926 -10.816 6.020 1.00 95.69 89 PRO A C 1
ATOM 703 O O . PRO A 1 89 ? -7.701 -9.831 6.728 1.00 95.69 89 PRO A O 1
ATOM 706 N N . ARG A 1 90 ? -9.036 -11.551 6.158 1.00 95.81 90 ARG A N 1
ATOM 707 C CA . ARG A 1 90 ? -10.116 -11.204 7.102 1.00 95.81 90 ARG A CA 1
ATOM 708 C C . ARG A 1 90 ? -9.634 -11.154 8.549 1.00 95.81 90 ARG A C 1
ATOM 710 O O . ARG A 1 90 ? -10.181 -10.421 9.361 1.00 95.81 90 ARG A O 1
ATOM 717 N N . GLU A 1 91 ? -8.596 -11.914 8.864 1.00 95.69 91 GLU A N 1
ATOM 718 C CA . GLU A 1 91 ? -7.966 -11.993 10.177 1.00 95.69 91 GLU A CA 1
ATOM 719 C C . GLU A 1 91 ? -7.323 -10.663 10.595 1.00 95.69 91 GLU A C 1
ATOM 721 O O . GLU A 1 91 ? -7.242 -10.370 11.790 1.00 95.69 91 GLU A O 1
ATOM 726 N N . LEU A 1 92 ? 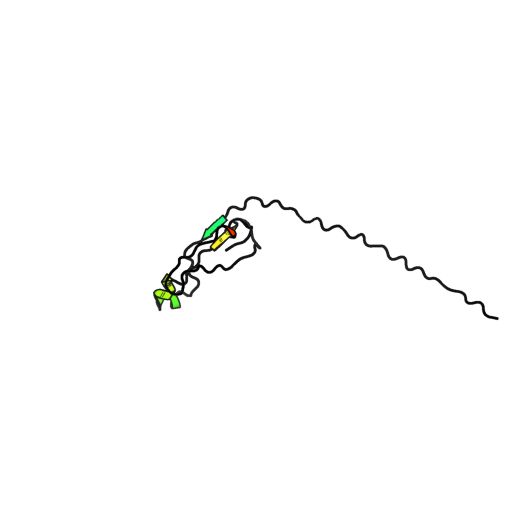-6.901 -9.854 9.618 1.00 95.88 92 LEU A N 1
ATOM 727 C CA . LEU A 1 92 ? -6.301 -8.538 9.830 1.00 95.88 92 LEU A CA 1
ATOM 728 C C . LEU A 1 92 ? -7.328 -7.397 9.747 1.00 95.88 92 LEU A C 1
ATOM 730 O O . LEU A 1 92 ? -7.041 -6.279 10.177 1.00 95.88 92 LEU A O 1
ATOM 734 N N . MET A 1 93 ? -8.534 -7.665 9.241 1.00 95.44 93 MET A N 1
ATOM 735 C CA . MET A 1 93 ? -9.585 -6.656 9.131 1.00 95.44 93 MET A CA 1
ATOM 736 C C . MET A 1 93 ? -10.158 -6.289 10.505 1.00 95.44 93 MET A C 1
ATOM 738 O O . MET A 1 93 ? -10.296 -7.123 11.400 1.00 95.44 93 MET A O 1
ATOM 742 N N . GLU A 1 94 ? -10.496 -5.009 10.662 1.00 94.25 94 GLU A N 1
ATOM 743 C CA . GLU A 1 94 ? -11.179 -4.463 11.845 1.00 94.25 94 GLU A CA 1
ATOM 744 C C . GLU A 1 94 ? -10.410 -4.622 13.175 1.00 94.25 94 GLU A C 1
ATOM 746 O O . GLU A 1 94 ? -10.988 -4.538 14.257 1.00 94.25 94 GLU A O 1
ATOM 751 N N . LYS A 1 95 ? -9.081 -4.803 13.127 1.00 93.19 95 LYS A N 1
ATOM 752 C CA . LYS A 1 95 ? -8.223 -4.983 14.320 1.00 93.19 95 LYS A CA 1
ATOM 753 C C . LYS A 1 95 ? -7.611 -3.698 14.883 1.00 93.19 95 LYS A C 1
ATOM 755 O O . LYS A 1 95 ? -6.738 -3.747 15.742 1.00 93.19 95 LYS A O 1
ATOM 760 N N . GLY A 1 96 ? -8.055 -2.537 14.416 1.00 92.75 96 GLY A N 1
ATOM 761 C CA . GLY A 1 96 ? -7.523 -1.237 14.833 1.00 92.75 96 GLY A CA 1
ATOM 762 C C . GLY A 1 96 ? -6.174 -0.885 14.201 1.00 92.75 96 GLY A C 1
ATOM 763 O O . GLY A 1 96 ? -5.535 0.058 14.678 1.00 92.75 96 GLY A O 1
ATOM 764 N N . LEU A 1 97 ? -5.782 -1.626 13.160 1.00 94.81 97 LEU A N 1
ATOM 765 C CA . LEU A 1 97 ? -4.557 -1.496 12.370 1.00 94.81 97 LEU A CA 1
ATOM 766 C C . LEU A 1 97 ? -4.888 -1.208 10.901 1.00 94.81 97 LEU A C 1
ATOM 768 O O . LEU A 1 97 ? -6.010 -1.464 10.462 1.00 94.81 97 LEU A O 1
ATOM 772 N N . ALA A 1 98 ? -3.911 -0.698 10.160 1.00 97.44 98 ALA A N 1
ATOM 773 C CA . ALA A 1 98 ? -3.939 -0.676 8.704 1.00 97.44 98 ALA A CA 1
ATOM 774 C C . ALA A 1 98 ? -3.179 -1.874 8.124 1.00 97.44 98 ALA A C 1
ATOM 776 O O . ALA A 1 98 ? -2.242 -2.378 8.751 1.00 97.44 98 ALA A O 1
ATOM 777 N N . VAL A 1 99 ? -3.581 -2.305 6.933 1.00 97.25 99 VAL A N 1
ATOM 778 C CA . 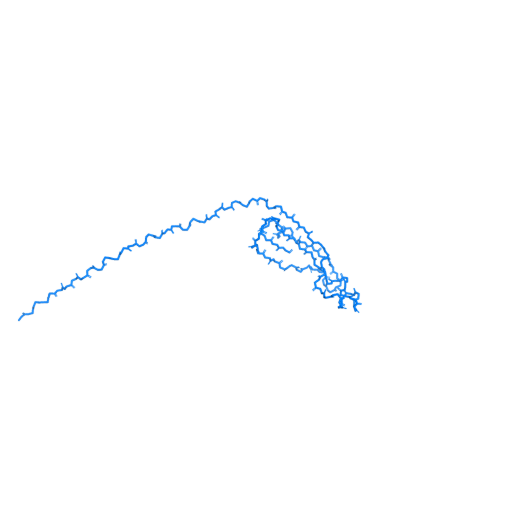VAL A 1 99 ? -2.929 -3.353 6.138 1.00 97.25 99 VAL A CA 1
ATOM 779 C C . VAL A 1 99 ? -2.592 -2.797 4.767 1.00 97.25 99 VAL A C 1
ATOM 781 O O . VAL A 1 99 ? -3.521 -2.230 4.148 1.00 97.25 99 VAL A O 1
#

Solvent-accessible surface area (backbone atoms only — not comparable to full-atom values): 6823 Å² total; per-residue (Å²): 138,90,81,87,80,83,83,82,82,81,81,85,72,82,81,76,76,81,72,79,80,76,76,81,79,70,70,79,68,84,64,56,68,49,70,54,67,75,40,71,82,64,57,69,71,58,31,75,74,32,67,66,49,51,71,61,46,49,45,61,42,38,33,57,53,99,63,78,93,58,56,75,48,92,80,82,62,66,47,71,101,86,45,65,66,88,73,81,59,74,89,60,54,92,68,75,35,28,62

pLDDT: mean 82.4, std 18.25, range [41.81, 98.38]